Protein AF-F8VZ66-F1 (afdb_monomer_lite)

Foldseek 3Di:
DVVVVVVVVVVVVVVVVVVVVVVVPCVVVVVVVVVVVVVVVVVVVVVVVVVVVVVVVVVVVVVVVVVVVVVVVVVVVVVVVVVVVVVVVVVVVVVVVVVVVVVVVVVVVCVVVVPPQDPVSVVVCVVVVVPDDDDPDDDPPPDDDDDPDD

GO terms:
  GO:0005654 nucleoplasm (C, IDA)

Organism: Homo sapiens (NCBI:txid9606)

Structure (mmCIF, N/CA/C/O backbone):
data_AF-F8VZ66-F1
#
_entry.id   AF-F8VZ66-F1
#
loop_
_atom_site.group_PDB
_atom_site.id
_atom_site.type_symbol
_atom_site.label_atom_id
_atom_site.label_alt_id
_atom_site.label_comp_id
_atom_site.label_asym_id
_atom_site.label_entity_id
_atom_site.label_seq_id
_atom_site.pdbx_PDB_ins_code
_atom_site.Cartn_x
_atom_site.Cartn_y
_atom_site.Cartn_z
_atom_site.occupancy
_atom_site.B_iso_or_equiv
_atom_site.auth_seq_id
_atom_site.auth_comp_id
_atom_site.auth_asym_id
_atom_site.auth_atom_id
_atom_site.pdbx_PDB_model_num
ATOM 1 N N . MET A 1 1 ? -63.250 -15.518 54.809 1.00 62.59 1 MET A N 1
ATOM 2 C CA . MET A 1 1 ? -62.244 -15.060 55.795 1.00 62.59 1 MET A CA 1
ATOM 3 C C . MET A 1 1 ? -60.851 -15.542 55.393 1.00 62.59 1 MET A C 1
ATOM 5 O O . MET A 1 1 ? -59.934 -14.731 55.341 1.00 62.59 1 MET A O 1
ATOM 9 N N . ASP A 1 2 ? -60.713 -16.805 54.982 1.00 69.00 2 ASP A N 1
ATOM 10 C CA . ASP A 1 2 ? -59.431 -17.421 54.595 1.00 69.00 2 ASP A CA 1
ATOM 11 C C . ASP A 1 2 ? -58.699 -16.752 53.425 1.00 69.00 2 ASP A C 1
ATOM 13 O O . ASP A 1 2 ? -57.494 -16.545 53.497 1.00 69.00 2 ASP A O 1
ATOM 17 N N . THR A 1 3 ? -59.402 -16.326 52.372 1.00 75.69 3 THR A N 1
ATOM 18 C CA . THR A 1 3 ? -58.778 -15.656 51.212 1.00 75.69 3 THR A CA 1
ATOM 19 C C . THR A 1 3 ? -58.145 -14.310 51.578 1.00 75.69 3 THR A C 1
ATOM 21 O O . THR A 1 3 ? -57.101 -13.937 51.049 1.00 75.69 3 THR A O 1
ATOM 24 N N . MET A 1 4 ? -58.763 -13.582 52.509 1.00 73.56 4 MET A N 1
ATOM 25 C CA . MET A 1 4 ? -58.272 -12.286 52.979 1.00 73.56 4 MET A CA 1
ATOM 26 C C . MET A 1 4 ? -57.062 -12.468 53.906 1.00 73.56 4 MET A C 1
ATOM 28 O O . MET A 1 4 ? -56.082 -11.740 53.784 1.00 73.56 4 MET A O 1
ATOM 32 N N . MET A 1 5 ? -57.087 -13.504 54.752 1.00 71.56 5 MET A N 1
ATOM 33 C CA . MET A 1 5 ? -55.951 -13.914 55.587 1.00 71.56 5 MET A CA 1
ATOM 34 C C . MET A 1 5 ? -54.752 -14.383 54.747 1.00 71.56 5 MET A C 1
ATOM 36 O O . MET A 1 5 ? -53.619 -14.002 55.039 1.00 71.56 5 MET A O 1
ATOM 40 N N . LEU A 1 6 ? -54.985 -15.134 53.663 1.00 78.94 6 LEU A N 1
ATOM 41 C CA . LEU A 1 6 ? -53.933 -15.529 52.716 1.00 78.94 6 LEU A CA 1
ATOM 42 C C . LEU A 1 6 ? -53.284 -14.314 52.037 1.00 78.94 6 LEU A C 1
ATOM 44 O O . LEU A 1 6 ? -52.070 -14.278 51.847 1.00 78.94 6 LEU A O 1
ATOM 48 N N . ASN A 1 7 ? -54.087 -13.309 51.681 1.00 87.25 7 ASN A N 1
ATOM 49 C CA . ASN A 1 7 ? -53.606 -12.091 51.033 1.00 87.25 7 ASN A CA 1
ATOM 50 C C . ASN A 1 7 ? -52.726 -11.252 51.978 1.00 87.25 7 ASN A C 1
ATOM 52 O O . ASN A 1 7 ? -51.625 -10.846 51.612 1.00 87.25 7 ASN A O 1
ATOM 56 N N . VAL A 1 8 ? -53.157 -11.075 53.231 1.00 90.62 8 VAL A N 1
ATOM 57 C CA . VAL A 1 8 ? -52.369 -10.370 54.257 1.00 90.62 8 VAL A CA 1
ATOM 58 C C . VAL A 1 8 ? -51.061 -11.103 54.559 1.00 90.62 8 VAL A C 1
ATOM 60 O O . VAL A 1 8 ? -50.016 -10.465 54.674 1.00 90.62 8 VAL A O 1
ATOM 63 N N . ARG A 1 9 ? -51.088 -12.440 54.620 1.00 90.88 9 ARG A N 1
ATOM 64 C CA . ARG A 1 9 ? -49.878 -13.250 54.812 1.00 90.88 9 ARG A CA 1
ATOM 65 C C . ARG A 1 9 ? -48.876 -13.067 53.671 1.00 90.88 9 ARG A C 1
ATOM 67 O O . ARG A 1 9 ? -47.707 -12.815 53.936 1.00 90.88 9 ARG A O 1
ATOM 74 N N . ASN A 1 10 ? -49.342 -13.106 52.423 1.00 92.81 10 ASN A N 1
ATOM 75 C CA . ASN A 1 10 ? -48.499 -12.860 51.249 1.00 92.81 10 ASN A CA 1
ATOM 76 C C . ASN A 1 10 ? -47.889 -11.449 51.251 1.00 92.81 10 ASN A C 1
ATOM 78 O O . ASN A 1 10 ? -46.722 -11.279 50.903 1.00 92.81 10 ASN A O 1
ATOM 82 N N . LEU A 1 11 ? -48.661 -10.431 51.640 1.00 94.06 11 LEU A N 1
ATOM 83 C CA . LEU A 1 11 ? -48.171 -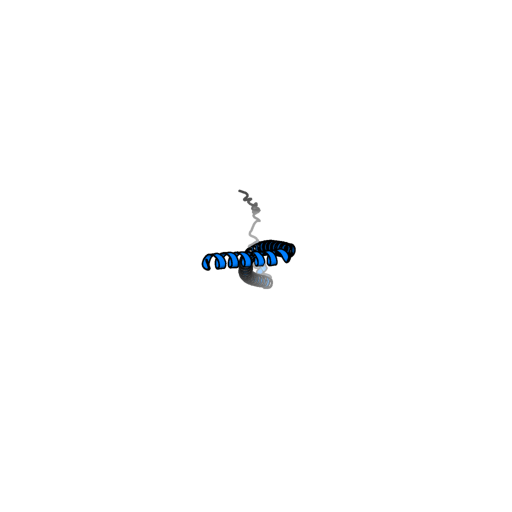9.055 51.771 1.00 94.06 11 LEU A CA 1
ATOM 84 C C . LEU A 1 11 ? -47.106 -8.928 52.864 1.00 94.06 11 LEU A C 1
ATOM 86 O O . LEU A 1 11 ? -46.094 -8.263 52.652 1.00 94.06 11 LEU A O 1
ATOM 90 N N . PHE A 1 12 ? -47.306 -9.589 54.005 1.00 93.69 12 PHE A N 1
ATOM 91 C CA . PHE A 1 12 ? -46.332 -9.612 55.092 1.00 93.69 12 PHE A CA 1
ATOM 92 C C . PHE A 1 12 ? -45.033 -10.315 54.681 1.00 93.69 12 PHE A C 1
ATOM 94 O O . PHE A 1 12 ? -43.956 -9.766 54.888 1.00 93.69 12 PHE A O 1
ATOM 101 N N . GLU A 1 13 ? -45.113 -11.473 54.022 1.00 95.31 13 GLU A N 1
ATOM 102 C CA . GLU A 1 13 ? -43.931 -12.179 53.505 1.00 95.31 13 GLU A CA 1
ATOM 103 C C . GLU A 1 13 ? -43.173 -11.341 52.465 1.00 95.31 13 GLU A C 1
ATOM 105 O O . GLU A 1 13 ? -41.945 -11.267 52.501 1.00 95.31 13 GLU A O 1
ATOM 110 N N . GLN A 1 14 ? -43.885 -10.640 51.576 1.00 94.25 14 GLN A N 1
ATOM 111 C CA . GLN A 1 14 ? -43.259 -9.697 50.646 1.00 94.25 14 GLN A CA 1
ATOM 112 C C . GLN A 1 14 ? -42.589 -8.520 51.362 1.00 94.25 14 GLN A C 1
ATOM 114 O O . GLN A 1 14 ? -41.521 -8.087 50.932 1.00 94.25 14 GLN A O 1
ATOM 119 N N . LEU A 1 15 ? -43.199 -7.993 52.428 1.00 94.69 15 LEU A N 1
ATOM 120 C CA . LEU A 1 15 ? -42.631 -6.904 53.219 1.00 94.69 15 LEU A CA 1
ATOM 121 C C . LEU A 1 15 ? -41.340 -7.351 53.910 1.00 94.69 15 LEU A C 1
ATOM 123 O O . LEU A 1 15 ? -40.324 -6.680 53.763 1.00 94.69 15 LEU A O 1
ATOM 127 N N . VAL A 1 16 ? -41.365 -8.498 54.597 1.00 94.38 16 VAL A N 1
ATOM 128 C CA . VAL A 1 16 ? -40.194 -9.071 55.280 1.00 94.38 16 VAL A CA 1
ATOM 129 C C . VAL A 1 16 ? -39.059 -9.291 54.288 1.00 94.38 16 VAL A C 1
ATOM 131 O O . VAL A 1 16 ? -37.958 -8.798 54.507 1.00 94.38 16 VAL A O 1
ATOM 134 N N . ARG A 1 17 ? -39.349 -9.904 53.135 1.00 91.62 17 ARG A N 1
ATOM 135 C CA . ARG A 1 17 ? -38.346 -10.151 52.092 1.00 91.62 17 ARG A CA 1
ATOM 136 C C . ARG A 1 17 ? -37.720 -8.863 51.553 1.00 91.62 17 ARG A C 1
ATOM 138 O O . ARG A 1 17 ? -36.525 -8.815 51.291 1.00 91.62 17 ARG A O 1
ATOM 145 N N . ARG A 1 18 ? -38.518 -7.807 51.365 1.00 88.88 18 ARG A N 1
ATOM 146 C CA . ARG A 1 18 ? -38.006 -6.497 50.925 1.00 88.88 18 ARG A CA 1
ATOM 147 C C . ARG A 1 18 ? -37.154 -5.833 52.003 1.00 88.88 18 ARG A C 1
ATOM 149 O O . ARG A 1 18 ? -36.143 -5.232 51.664 1.00 88.88 18 ARG A O 1
ATOM 156 N N . VAL A 1 19 ? -37.547 -5.939 53.271 1.00 91.56 19 VAL A N 1
ATOM 157 C CA . VAL A 1 19 ? -36.775 -5.408 54.404 1.00 91.56 19 VAL A CA 1
ATOM 158 C C . VAL A 1 19 ? -35.433 -6.123 54.529 1.00 91.56 19 VAL A C 1
ATOM 160 O O . VAL A 1 19 ? -34.425 -5.445 54.684 1.00 91.56 19 VAL A O 1
ATOM 163 N N . GLU A 1 20 ? -35.404 -7.450 54.392 1.00 89.75 20 GLU A N 1
ATOM 164 C CA . GLU A 1 20 ? -34.164 -8.238 54.397 1.00 89.75 20 GLU A CA 1
ATOM 165 C C . GLU A 1 20 ? -33.195 -7.739 53.321 1.00 89.75 20 GLU A C 1
ATOM 167 O O . GLU A 1 20 ? -32.078 -7.351 53.652 1.00 89.75 20 GLU A O 1
ATOM 172 N N . ILE A 1 21 ? -33.658 -7.616 52.072 1.00 85.12 21 ILE A N 1
ATOM 173 C CA . ILE A 1 21 ? -32.841 -7.119 50.953 1.00 85.12 21 ILE A CA 1
ATOM 174 C C . ILE A 1 21 ? -32.325 -5.699 51.223 1.00 85.12 21 ILE A C 1
ATOM 176 O O . ILE A 1 21 ? -31.148 -5.412 51.029 1.00 85.12 21 ILE A O 1
ATOM 180 N N . LEU A 1 22 ? -33.189 -4.796 51.695 1.00 84.50 22 LEU A N 1
ATOM 181 C CA . LEU A 1 22 ? -32.795 -3.414 51.992 1.00 84.50 22 LEU A CA 1
ATOM 182 C C . LEU A 1 22 ? -31.842 -3.319 53.195 1.00 84.50 22 LEU A C 1
ATOM 184 O O . LEU A 1 22 ? -31.068 -2.368 53.288 1.00 84.50 22 LEU A O 1
ATOM 188 N N . SER A 1 23 ? -31.875 -4.295 54.103 1.00 88.06 23 SER A N 1
ATOM 189 C CA . SER A 1 23 ? -31.001 -4.350 55.278 1.00 88.06 23 SER A CA 1
ATOM 190 C C . SER A 1 23 ? -29.599 -4.896 54.990 1.00 88.06 23 SER A C 1
ATOM 192 O O . SER A 1 23 ? -28.712 -4.730 55.825 1.00 88.06 23 SER A O 1
ATOM 194 N N . GLU A 1 24 ? -29.361 -5.484 53.810 1.00 86.69 24 GLU A N 1
ATOM 195 C CA . GLU A 1 24 ? -28.045 -6.013 53.415 1.00 86.69 24 GLU A CA 1
ATOM 196 C C . GLU A 1 24 ? -26.970 -4.920 53.277 1.00 86.69 24 GLU A C 1
ATOM 198 O O . GLU A 1 24 ? -25.778 -5.214 53.362 1.00 86.69 24 GLU A O 1
ATOM 203 N N . GLY A 1 25 ? -27.364 -3.657 53.058 1.00 84.50 25 GLY A N 1
ATOM 204 C CA . GLY A 1 25 ? -26.436 -2.519 53.008 1.00 84.50 25 GLY A CA 1
ATOM 205 C C . GLY A 1 25 ? -25.439 -2.551 51.837 1.00 84.50 25 GLY A C 1
ATOM 206 O O . GLY A 1 25 ? -24.427 -1.852 51.861 1.00 84.50 25 GLY A O 1
ATOM 207 N N . ASN A 1 26 ? -25.708 -3.348 50.801 1.00 87.94 26 ASN A N 1
ATOM 208 C CA . ASN A 1 26 ? -24.842 -3.548 49.631 1.00 87.94 26 ASN A CA 1
ATOM 209 C C . ASN A 1 26 ? -25.039 -2.504 48.513 1.00 87.94 26 ASN A C 1
ATOM 211 O O . ASN A 1 26 ? -24.360 -2.552 47.487 1.00 87.94 26 ASN A O 1
ATOM 215 N N . GLU A 1 27 ? -25.915 -1.518 48.708 1.00 88.31 27 GLU A N 1
ATOM 216 C CA . GLU A 1 27 ? -26.263 -0.492 47.715 1.00 88.31 27 GLU A CA 1
ATOM 217 C C . GLU A 1 27 ? -25.033 0.264 47.179 1.00 88.31 27 GLU A C 1
ATOM 219 O O . GLU A 1 27 ? -24.895 0.485 45.976 1.00 88.31 27 GLU A O 1
ATOM 224 N N . VAL A 1 28 ? -24.064 0.565 48.052 1.00 91.31 28 VAL A N 1
ATOM 225 C CA . VAL A 1 28 ? -22.800 1.220 47.671 1.00 91.31 28 VAL A CA 1
ATOM 226 C C . VAL A 1 28 ? -21.992 0.368 46.685 1.00 91.31 28 VAL A C 1
ATOM 228 O O . VAL A 1 28 ? -21.397 0.905 45.751 1.00 91.31 28 VAL A O 1
ATOM 231 N N . GLN A 1 29 ? -21.992 -0.955 46.857 1.00 93.56 29 GLN A N 1
ATOM 232 C CA . GLN A 1 29 ? -21.260 -1.887 45.995 1.00 93.56 29 GLN A CA 1
ATOM 233 C C . GLN A 1 29 ? -21.924 -1.979 44.619 1.00 93.56 29 GLN A C 1
ATOM 235 O O . GLN A 1 29 ? -21.230 -1.949 43.606 1.00 93.56 29 GLN A O 1
ATOM 240 N N . PHE A 1 30 ? -23.260 -1.999 44.565 1.00 92.75 30 PHE A N 1
ATOM 241 C CA . PHE A 1 30 ? -24.006 -1.945 43.304 1.00 92.75 30 PHE A CA 1
ATOM 242 C C . PHE A 1 30 ? -23.805 -0.622 42.561 1.00 92.75 30 PHE A C 1
ATOM 244 O O . PHE A 1 30 ? -23.621 -0.624 41.343 1.00 92.75 30 PHE A O 1
ATOM 251 N N . ILE A 1 31 ? -23.781 0.505 43.277 1.00 94.62 31 ILE A N 1
ATOM 252 C CA . ILE A 1 31 ? -23.476 1.813 42.684 1.00 94.62 31 ILE A CA 1
ATOM 253 C C . ILE A 1 31 ? -22.053 1.828 42.122 1.00 94.62 31 ILE A C 1
ATOM 255 O O . ILE A 1 31 ? -21.842 2.326 41.015 1.00 94.62 31 ILE A O 1
ATOM 259 N N . GLN A 1 32 ? -21.076 1.290 42.858 1.00 97.25 32 GLN A N 1
ATOM 260 C CA . GLN A 1 32 ? -19.699 1.209 42.376 1.00 97.25 32 GLN A CA 1
ATOM 261 C C . GLN A 1 32 ? -19.600 0.322 41.133 1.00 97.25 32 GLN A C 1
ATOM 263 O O . GLN A 1 32 ? -19.039 0.746 40.128 1.00 97.25 32 GLN A O 1
ATOM 268 N N . LEU A 1 33 ? -20.238 -0.847 41.156 1.00 96.88 33 LEU A N 1
ATOM 269 C CA . LEU A 1 33 ? -20.293 -1.759 40.019 1.00 96.88 33 LEU A CA 1
ATOM 270 C C . LEU A 1 33 ? -20.893 -1.084 38.774 1.00 96.88 33 LEU A C 1
ATOM 272 O O . LEU A 1 33 ? -20.342 -1.194 37.680 1.00 96.88 33 LEU A O 1
ATOM 276 N N . ALA A 1 34 ? -21.998 -0.349 38.931 1.00 98.00 34 ALA A N 1
ATOM 277 C CA . ALA A 1 34 ? -22.624 0.386 37.832 1.00 98.00 34 ALA A CA 1
ATOM 278 C C . ALA A 1 34 ? -21.699 1.471 37.252 1.00 98.00 34 ALA A C 1
ATOM 280 O O . ALA A 1 34 ? -21.637 1.639 36.032 1.00 98.00 34 ALA A O 1
ATOM 281 N N . LYS A 1 35 ? -20.950 2.181 38.107 1.00 98.25 35 LYS A N 1
ATOM 282 C CA . LYS A 1 35 ? -19.945 3.165 37.671 1.00 98.25 35 LYS A CA 1
ATOM 283 C C . LYS A 1 35 ? -18.806 2.502 36.904 1.00 98.25 35 LYS A C 1
ATOM 285 O O . LYS A 1 35 ? -18.456 2.981 35.827 1.00 98.25 35 LYS A O 1
ATOM 290 N N . ASP A 1 36 ? -18.285 1.388 37.411 1.00 98.12 36 ASP A N 1
ATOM 291 C CA . ASP A 1 36 ? -17.201 0.650 36.766 1.00 98.12 36 ASP A CA 1
ATOM 292 C C . ASP A 1 36 ? -17.628 0.166 35.372 1.00 98.12 36 ASP A C 1
ATOM 294 O O . ASP A 1 36 ? -16.896 0.357 34.397 1.00 98.12 36 ASP A O 1
ATOM 298 N N . PHE A 1 37 ? -18.842 -0.382 35.237 1.00 98.31 37 PHE A N 1
ATOM 299 C CA . PHE A 1 37 ? -19.391 -0.786 33.938 1.00 98.31 37 PHE A CA 1
ATOM 300 C C . PHE A 1 37 ? -19.522 0.379 32.958 1.00 98.31 37 PHE A C 1
ATOM 302 O O . PHE A 1 37 ? -19.174 0.229 31.784 1.00 98.31 37 PHE A O 1
ATOM 309 N N . GLU A 1 38 ? -19.992 1.540 33.412 1.00 98.38 38 GLU A N 1
ATOM 310 C CA . GLU A 1 38 ? -20.103 2.719 32.553 1.00 98.38 38 GLU A CA 1
ATOM 311 C C . GLU A 1 38 ? -18.719 3.228 32.114 1.00 98.38 38 GLU A C 1
ATOM 313 O O . GLU A 1 38 ? -18.524 3.603 30.953 1.00 98.38 38 GLU A O 1
ATOM 318 N N . ASP A 1 39 ? -17.716 3.170 32.990 1.00 98.50 39 ASP A N 1
ATOM 319 C CA . ASP A 1 39 ? -16.339 3.523 32.644 1.00 98.50 39 ASP A CA 1
ATOM 320 C C . ASP A 1 39 ? -15.720 2.539 31.646 1.00 98.50 39 ASP A C 1
ATOM 322 O O . ASP A 1 39 ? -15.061 2.965 30.686 1.00 98.50 39 ASP A O 1
ATOM 326 N N . PHE A 1 40 ? -15.963 1.235 31.808 1.00 98.38 40 PHE A N 1
ATOM 327 C CA . PHE A 1 40 ? -15.563 0.223 30.829 1.00 98.38 40 PHE A CA 1
ATOM 328 C C . PHE A 1 40 ? -16.254 0.437 29.486 1.00 98.38 40 PHE A C 1
ATOM 330 O O . PHE A 1 40 ? -15.577 0.438 28.457 1.00 98.38 40 PHE A O 1
ATOM 337 N N . ARG A 1 41 ? -17.563 0.704 29.480 1.00 98.50 41 ARG A N 1
ATOM 338 C CA . ARG A 1 41 ? -18.323 1.006 28.262 1.00 98.50 41 ARG A CA 1
ATOM 339 C C . ARG A 1 41 ? -17.738 2.212 27.526 1.00 98.50 41 ARG A C 1
ATOM 341 O O . ARG A 1 41 ? -17.517 2.143 26.319 1.00 98.50 41 ARG A O 1
ATOM 348 N N . LYS A 1 42 ? -17.425 3.299 28.239 1.00 98.69 42 LYS A N 1
ATOM 349 C CA . LYS A 1 42 ? -16.802 4.502 27.654 1.00 98.69 42 LYS A CA 1
ATOM 350 C C . LYS A 1 42 ? -15.402 4.240 27.111 1.00 98.69 42 LYS A C 1
ATOM 352 O O . LYS A 1 42 ? -15.012 4.856 26.119 1.00 98.69 42 LYS A O 1
ATOM 357 N N . LYS A 1 43 ? -14.600 3.408 27.782 1.00 98.56 43 LYS A N 1
ATOM 358 C CA . LYS A 1 43 ? -13.272 3.009 27.286 1.00 98.56 43 LYS A CA 1
ATOM 359 C C . LYS A 1 43 ? -13.411 2.167 26.021 1.00 98.56 43 LYS A C 1
ATOM 361 O O . LYS A 1 43 ? -12.799 2.507 25.017 1.00 98.56 43 LYS A O 1
ATOM 366 N N . TRP A 1 44 ? -14.279 1.159 26.052 1.00 98.50 44 TRP A N 1
ATOM 367 C CA . TRP A 1 44 ? -14.573 0.298 24.910 1.00 98.50 44 TRP A CA 1
ATOM 368 C C . TRP A 1 44 ? -15.029 1.103 23.692 1.00 98.50 44 TRP A C 1
ATOM 370 O O . TRP A 1 44 ? -14.450 0.968 22.622 1.00 98.50 44 TRP A O 1
ATOM 380 N N . GLN A 1 45 ? -15.992 2.010 23.869 1.00 98.56 45 GLN A N 1
ATOM 381 C CA . GLN A 1 45 ? -16.496 2.854 22.785 1.00 98.56 45 GLN A CA 1
ATOM 382 C C . GLN A 1 45 ? -15.397 3.731 22.164 1.00 98.56 45 GLN A C 1
ATOM 384 O O . GLN A 1 45 ? -15.358 3.907 20.948 1.00 98.56 45 GLN A O 1
ATOM 389 N N . ARG A 1 46 ? -14.481 4.270 22.981 1.00 98.62 46 ARG A N 1
ATOM 390 C CA . ARG A 1 46 ? -13.324 5.028 22.482 1.00 98.62 46 ARG A CA 1
ATOM 391 C C . ARG A 1 46 ? -12.376 4.139 21.683 1.00 98.62 46 ARG A C 1
ATOM 393 O O . ARG A 1 46 ? -11.979 4.520 20.589 1.00 98.62 46 ARG A O 1
ATOM 400 N N . THR A 1 47 ? -12.037 2.963 22.205 1.00 98.50 47 THR A N 1
ATOM 401 C CA . THR A 1 47 ? -11.163 2.009 21.513 1.00 98.50 47 THR A CA 1
ATOM 402 C C . THR A 1 47 ? -11.766 1.537 20.193 1.00 98.50 47 THR A C 1
ATOM 404 O O . THR A 1 47 ? -11.052 1.485 19.197 1.00 98.50 47 THR A O 1
ATOM 407 N N . ASP A 1 48 ? -13.065 1.244 20.159 1.00 98.62 48 ASP A N 1
ATOM 408 C CA . ASP A 1 48 ? -13.774 0.836 18.943 1.00 98.62 48 ASP A CA 1
ATOM 409 C C . ASP A 1 48 ? -13.758 1.945 17.878 1.00 98.62 48 ASP A C 1
ATOM 411 O O . ASP A 1 48 ? -13.454 1.701 16.710 1.00 98.62 48 ASP A O 1
ATOM 415 N N . HIS A 1 49 ? -13.965 3.197 18.297 1.00 98.62 49 HIS A N 1
ATOM 416 C CA . HIS A 1 49 ? -13.874 4.349 17.404 1.00 98.62 49 HIS A CA 1
ATOM 417 C C . HIS A 1 49 ? -12.463 4.548 16.826 1.00 98.62 49 HIS A C 1
ATOM 419 O O . HIS A 1 49 ? -12.315 4.755 15.620 1.00 98.62 49 HIS A O 1
ATOM 425 N N . GLU A 1 50 ? -11.420 4.459 17.656 1.00 98.62 50 GLU A N 1
ATOM 426 C CA . GLU A 1 50 ? -10.031 4.550 17.188 1.00 98.62 50 GLU A CA 1
ATOM 427 C C . GLU A 1 50 ? -9.663 3.379 16.268 1.00 98.62 50 GLU A C 1
ATOM 429 O O . GLU A 1 50 ? -9.024 3.579 15.236 1.00 98.62 50 GLU A O 1
ATOM 434 N N . LEU A 1 51 ? -10.128 2.164 16.573 1.00 98.75 51 LEU A N 1
ATOM 435 C CA . LEU A 1 51 ? -9.951 1.006 15.699 1.00 98.75 51 LEU A CA 1
ATOM 436 C C . LEU A 1 51 ? -10.583 1.244 14.321 1.00 98.75 51 LEU A C 1
ATOM 438 O O . LEU A 1 51 ? -9.966 0.912 13.308 1.00 98.75 51 LEU A O 1
ATOM 442 N N . GLY A 1 52 ? -11.779 1.837 14.275 1.00 98.69 52 GLY A N 1
ATOM 443 C CA . GLY A 1 52 ? -12.424 2.255 13.029 1.00 98.69 52 GLY A CA 1
ATOM 444 C C . GLY A 1 52 ? -11.547 3.213 12.221 1.00 98.69 52 GLY A C 1
ATOM 445 O O . GLY A 1 52 ? -11.242 2.936 11.062 1.00 98.69 52 GLY A O 1
ATOM 446 N N . LYS A 1 53 ? -11.035 4.277 12.856 1.00 98.75 53 LYS A N 1
ATOM 447 C CA . LYS A 1 53 ? -10.124 5.235 12.201 1.00 98.75 53 LYS A CA 1
ATOM 448 C C . LYS A 1 53 ? -8.877 4.564 11.633 1.00 98.75 53 LYS A C 1
ATOM 450 O O . LYS A 1 53 ? -8.484 4.858 10.506 1.00 98.75 53 LYS A O 1
ATOM 455 N N . TYR A 1 54 ? -8.243 3.674 12.397 1.00 98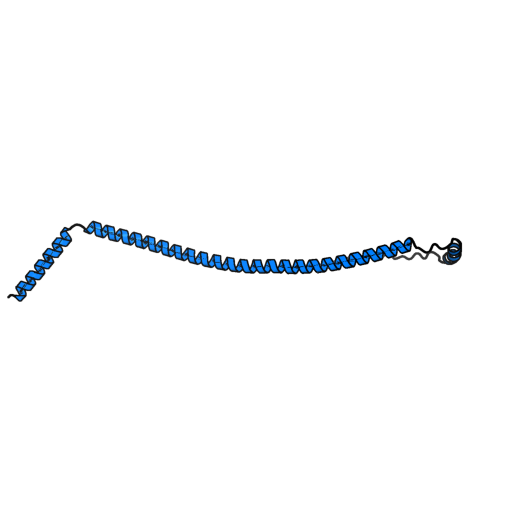.69 54 TYR A N 1
ATOM 456 C CA . TYR A 1 54 ? -7.034 2.991 11.939 1.00 98.69 54 TYR A CA 1
ATOM 457 C C . TYR A 1 54 ? -7.310 2.012 10.798 1.00 98.69 54 TYR A C 1
ATOM 459 O O . TYR A 1 54 ? -6.481 1.907 9.897 1.00 98.69 54 TYR A O 1
ATOM 467 N N . LYS A 1 55 ? -8.470 1.345 10.781 1.00 98.75 55 LYS A N 1
ATOM 468 C CA . LYS A 1 55 ? -8.892 0.516 9.641 1.00 98.75 55 LYS A CA 1
ATOM 469 C C . LYS A 1 55 ? -9.073 1.349 8.372 1.00 98.75 55 LYS A C 1
ATOM 471 O O . LYS A 1 55 ? -8.591 0.942 7.318 1.00 98.75 55 LYS A O 1
ATOM 476 N N . ASP A 1 56 ? -9.688 2.524 8.476 1.00 98.69 56 ASP A N 1
ATOM 477 C CA . ASP A 1 56 ? -9.869 3.422 7.330 1.00 98.69 56 ASP A CA 1
ATOM 478 C C . ASP A 1 56 ? -8.530 3.955 6.802 1.00 98.69 56 ASP A C 1
ATOM 480 O O . ASP A 1 56 ? -8.304 4.007 5.592 1.00 98.69 56 ASP A O 1
ATOM 484 N N . LEU A 1 57 ? -7.618 4.337 7.703 1.00 98.75 57 LEU A N 1
ATOM 485 C CA . LEU A 1 57 ? -6.266 4.765 7.334 1.00 98.75 57 LEU A CA 1
ATOM 486 C C . LEU A 1 57 ? -5.470 3.631 6.684 1.00 98.75 57 LEU A C 1
ATOM 488 O O . LEU A 1 57 ? -4.793 3.867 5.684 1.00 98.75 57 LEU A O 1
ATOM 492 N N . LEU A 1 58 ? -5.578 2.411 7.215 1.00 98.81 58 LEU A N 1
ATOM 493 C CA . LEU A 1 58 ? -4.933 1.233 6.645 1.00 98.81 58 LEU A CA 1
ATOM 494 C C . LEU A 1 58 ? -5.445 0.963 5.228 1.00 98.81 58 LEU A C 1
ATOM 496 O O . LEU A 1 58 ? -4.637 0.825 4.315 1.00 98.81 58 LEU A O 1
ATOM 500 N N . MET A 1 59 ? -6.764 0.979 5.025 1.00 98.75 59 MET A N 1
ATOM 501 C CA . MET A 1 59 ? -7.360 0.782 3.703 1.00 98.75 59 MET A CA 1
ATOM 502 C C . MET A 1 59 ? -6.857 1.831 2.702 1.00 98.75 59 MET A C 1
ATOM 504 O O . MET A 1 59 ? -6.456 1.482 1.593 1.00 98.75 59 MET A O 1
ATOM 508 N N . LYS A 1 60 ? -6.809 3.112 3.094 1.00 98.81 60 LYS A N 1
ATOM 509 C CA . LYS A 1 60 ? -6.260 4.181 2.241 1.00 98.81 60 LYS A CA 1
ATOM 510 C C . LYS A 1 60 ? -4.798 3.916 1.880 1.00 98.81 60 LYS A C 1
ATOM 512 O O . LYS A 1 60 ? -4.462 3.904 0.697 1.00 98.81 60 LYS A O 1
ATOM 517 N N . ALA A 1 61 ? -3.958 3.617 2.868 1.00 98.75 61 ALA A N 1
ATOM 518 C CA . ALA A 1 61 ? -2.544 3.328 2.645 1.00 98.75 61 ALA A CA 1
ATOM 519 C C . ALA A 1 61 ? -2.329 2.111 1.726 1.00 98.75 61 ALA A C 1
ATOM 521 O O . ALA A 1 61 ? -1.465 2.138 0.849 1.00 98.75 61 ALA A O 1
ATOM 522 N N . GLU A 1 62 ? -3.132 1.056 1.873 1.00 98.81 62 GLU A N 1
ATOM 523 C CA . GLU A 1 62 ? -3.073 -0.122 1.005 1.00 98.81 62 GLU A CA 1
ATOM 524 C C . GLU A 1 62 ? -3.460 0.211 -0.440 1.00 98.81 62 GLU A C 1
ATOM 526 O O . GLU A 1 62 ? -2.767 -0.215 -1.367 1.00 98.81 62 GLU A O 1
ATOM 531 N N . THR A 1 63 ? -4.504 1.022 -0.645 1.00 98.69 63 THR A N 1
ATOM 532 C CA . THR A 1 63 ? -4.906 1.460 -1.993 1.00 98.69 63 THR A CA 1
ATOM 533 C C . THR A 1 63 ? -3.843 2.330 -2.665 1.00 98.69 63 THR A C 1
ATOM 535 O O . THR A 1 63 ? -3.530 2.124 -3.841 1.00 98.69 63 THR A O 1
ATOM 538 N N . GLU A 1 64 ? -3.229 3.254 -1.923 1.00 98.75 64 GLU A N 1
ATOM 539 C CA . GLU A 1 64 ? -2.137 4.094 -2.421 1.00 98.75 64 GLU A CA 1
ATOM 540 C C . GLU A 1 64 ? -0.906 3.256 -2.771 1.00 98.75 64 GLU A C 1
ATOM 542 O O . GLU A 1 64 ? -0.322 3.435 -3.844 1.00 98.75 64 GLU A O 1
ATOM 547 N N . ARG A 1 65 ? -0.550 2.285 -1.919 1.00 98.75 65 ARG A N 1
ATOM 548 C CA . ARG A 1 65 ? 0.540 1.341 -2.189 1.00 98.75 65 ARG A CA 1
ATOM 549 C C . ARG A 1 65 ? 0.299 0.580 -3.491 1.00 98.75 65 ARG A C 1
ATOM 551 O O . ARG A 1 65 ? 1.177 0.562 -4.348 1.00 98.75 65 ARG A O 1
ATOM 558 N N . SER A 1 66 ? -0.893 0.013 -3.681 1.00 98.81 66 SER A N 1
ATOM 559 C CA . SER A 1 66 ? -1.232 -0.702 -4.917 1.00 98.81 66 SER A CA 1
ATOM 560 C C . SER A 1 66 ? -1.146 0.194 -6.156 1.00 98.81 66 SER A C 1
ATOM 562 O O . SER A 1 66 ? -0.666 -0.246 -7.202 1.00 98.81 66 SER A O 1
ATOM 564 N N . ALA A 1 67 ? -1.551 1.463 -6.056 1.00 98.75 67 ALA A N 1
ATOM 565 C CA . ALA A 1 67 ? -1.403 2.417 -7.153 1.00 98.75 67 ALA A CA 1
ATOM 566 C C . ALA A 1 67 ? 0.076 2.721 -7.466 1.00 98.75 67 ALA A C 1
ATOM 568 O O . ALA A 1 67 ? 0.457 2.822 -8.637 1.00 98.75 67 ALA A O 1
ATOM 569 N N . LEU A 1 68 ? 0.920 2.848 -6.439 1.00 98.81 68 LEU A N 1
ATOM 570 C CA . LEU A 1 68 ? 2.361 3.053 -6.601 1.00 98.81 68 LEU A CA 1
ATOM 571 C C . LEU A 1 68 ? 3.055 1.834 -7.216 1.00 98.81 68 LEU A C 1
ATOM 573 O O . LEU A 1 68 ? 3.896 2.015 -8.094 1.00 98.81 68 LEU A O 1
ATOM 577 N N . ASP A 1 69 ? 2.664 0.613 -6.850 1.00 98.81 69 ASP A N 1
ATOM 578 C CA . ASP A 1 69 ? 3.209 -0.616 -7.443 1.00 98.81 69 ASP A CA 1
ATOM 579 C C . ASP A 1 69 ? 2.950 -0.682 -8.956 1.00 98.81 69 ASP A C 1
ATOM 581 O O . ASP A 1 69 ? 3.836 -1.040 -9.741 1.00 98.81 69 ASP A O 1
ATOM 585 N N . VAL A 1 70 ? 1.758 -0.264 -9.395 1.00 98.88 70 VAL A N 1
ATOM 586 C CA . VAL A 1 70 ? 1.422 -0.167 -10.824 1.00 98.88 70 VAL A CA 1
ATOM 587 C C . VAL A 1 70 ? 2.283 0.888 -11.520 1.00 98.88 70 VAL A C 1
ATOM 589 O O . VAL A 1 70 ? 2.849 0.612 -12.582 1.00 98.88 70 VAL A O 1
ATOM 592 N N . LYS A 1 71 ? 2.432 2.078 -10.922 1.00 98.88 71 LYS A N 1
ATOM 593 C CA . LYS A 1 71 ? 3.289 3.145 -11.470 1.00 98.88 71 LYS A CA 1
ATOM 594 C C . LYS A 1 71 ? 4.745 2.697 -11.579 1.00 98.88 71 LYS A C 1
ATOM 596 O O . LYS A 1 71 ? 5.375 2.924 -12.609 1.00 98.88 71 LYS A O 1
ATOM 601 N N . LEU A 1 72 ? 5.260 2.008 -10.562 1.00 98.88 72 LEU A N 1
ATOM 602 C CA . LEU A 1 72 ? 6.620 1.477 -10.542 1.00 98.88 72 LEU A CA 1
ATOM 603 C C . LEU A 1 72 ? 6.829 0.424 -11.634 1.00 98.88 72 LEU A C 1
ATOM 605 O O . LEU A 1 72 ? 7.843 0.453 -12.333 1.00 98.88 72 LEU A O 1
ATOM 609 N N . LYS A 1 73 ? 5.861 -0.480 -11.825 1.00 98.81 73 LYS A N 1
ATOM 610 C CA . LYS A 1 73 ? 5.884 -1.452 -12.926 1.00 98.81 73 LYS A CA 1
ATOM 611 C C . LYS A 1 73 ? 5.925 -0.751 -14.285 1.00 98.81 73 LYS A C 1
ATOM 613 O O . LYS A 1 73 ? 6.719 -1.137 -15.139 1.00 98.81 73 LYS A O 1
ATOM 61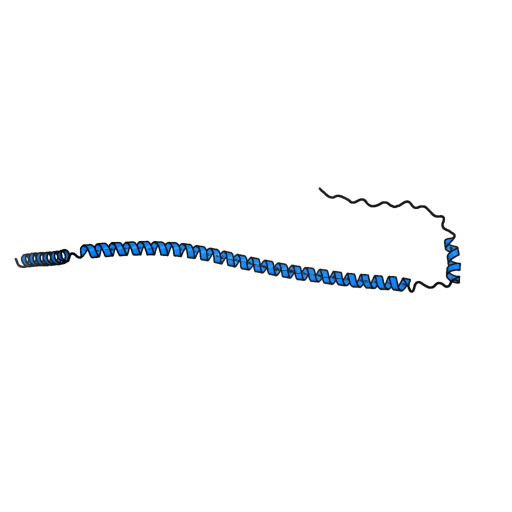8 N N . HIS A 1 74 ? 5.102 0.277 -14.485 1.00 98.88 74 HIS A N 1
ATOM 619 C CA . HIS A 1 74 ? 5.088 1.021 -15.742 1.00 98.88 74 HIS A CA 1
ATOM 620 C C . HIS A 1 74 ? 6.412 1.757 -15.991 1.00 98.88 74 HIS A C 1
ATOM 622 O O . HIS A 1 74 ? 6.963 1.650 -17.082 1.00 98.88 74 HIS A O 1
ATOM 628 N N . ALA A 1 75 ? 6.968 2.415 -14.970 1.00 98.75 75 ALA A N 1
ATOM 629 C CA . ALA A 1 75 ? 8.260 3.090 -15.064 1.00 98.75 75 ALA A CA 1
ATOM 630 C C . ALA A 1 75 ? 9.397 2.120 -15.428 1.00 98.75 75 ALA A C 1
ATOM 632 O O . ALA A 1 75 ? 10.196 2.414 -16.312 1.00 98.75 75 ALA A O 1
ATOM 633 N N . ARG A 1 76 ? 9.435 0.933 -14.807 1.00 98.81 76 ARG A N 1
ATOM 634 C CA . ARG A 1 76 ? 10.408 -0.122 -15.146 1.00 98.81 76 ARG A CA 1
ATOM 635 C C . ARG A 1 76 ? 10.267 -0.581 -16.597 1.00 98.81 76 ARG A C 1
ATOM 637 O O . ARG A 1 76 ? 11.250 -0.588 -17.327 1.00 98.81 76 ARG A O 1
ATOM 644 N N . ASN A 1 77 ? 9.042 -0.871 -17.035 1.00 98.81 77 ASN A N 1
ATOM 645 C CA . ASN A 1 77 ? 8.785 -1.264 -18.421 1.00 98.81 77 ASN A CA 1
ATOM 646 C C . ASN A 1 77 ? 9.195 -0.167 -19.415 1.00 98.81 77 ASN A C 1
ATOM 648 O O . ASN A 1 77 ? 9.723 -0.475 -20.481 1.00 98.81 77 ASN A O 1
ATOM 652 N N . GLN A 1 78 ? 8.966 1.105 -19.076 1.00 98.75 78 GLN A N 1
ATOM 653 C CA . GLN A 1 78 ? 9.369 2.233 -19.911 1.00 98.75 78 GLN A CA 1
ATOM 654 C C . GLN A 1 78 ? 10.894 2.304 -20.054 1.00 98.75 78 GLN A C 1
ATOM 656 O O . GLN A 1 78 ? 11.396 2.483 -21.162 1.00 98.75 78 GLN A O 1
ATOM 661 N N . VAL A 1 79 ? 11.630 2.109 -18.956 1.00 98.75 79 VAL A N 1
ATOM 662 C CA . VAL A 1 79 ? 13.098 2.046 -18.978 1.00 98.75 79 VAL A CA 1
ATOM 663 C C . VAL A 1 79 ? 13.578 0.897 -19.865 1.00 98.75 79 VAL A C 1
ATOM 665 O O . VAL A 1 79 ? 14.443 1.113 -20.709 1.00 98.75 79 VAL A O 1
ATOM 668 N N . ASP A 1 80 ? 12.983 -0.292 -19.756 1.00 98.75 80 ASP A N 1
ATOM 669 C CA . ASP A 1 80 ? 13.353 -1.438 -20.596 1.00 98.75 80 ASP A CA 1
ATOM 670 C C . ASP A 1 80 ? 13.128 -1.170 -22.092 1.00 98.75 80 ASP A C 1
ATOM 672 O O . ASP A 1 80 ? 13.942 -1.563 -22.936 1.00 98.75 80 ASP A O 1
ATOM 676 N N . VAL A 1 81 ? 12.022 -0.504 -22.440 1.00 98.81 81 VAL A N 1
ATOM 677 C CA . VAL A 1 81 ? 11.718 -0.109 -23.823 1.00 98.81 81 VAL A CA 1
ATOM 678 C C . VAL A 1 81 ? 12.766 0.871 -24.348 1.00 98.81 81 VAL A C 1
ATOM 680 O O . VAL A 1 81 ? 13.289 0.663 -25.448 1.00 98.81 81 VAL A O 1
ATOM 683 N N . GLU A 1 82 ? 13.115 1.891 -23.564 1.00 98.69 82 GLU A N 1
ATOM 684 C CA . GLU A 1 82 ? 14.109 2.893 -23.958 1.00 98.69 82 GLU A CA 1
ATOM 685 C C . GLU A 1 82 ? 15.523 2.314 -24.040 1.00 98.69 82 GLU A C 1
ATOM 687 O O . GLU A 1 82 ? 16.232 2.587 -25.007 1.00 98.69 82 GLU A O 1
ATOM 692 N N . ILE A 1 83 ? 15.920 1.428 -23.120 1.00 98.75 83 ILE A N 1
ATOM 693 C CA . ILE A 1 83 ? 17.208 0.719 -23.200 1.00 98.75 83 ILE A CA 1
ATOM 694 C C . ILE A 1 83 ? 17.292 -0.079 -24.502 1.00 98.75 83 ILE A C 1
ATOM 696 O O . ILE A 1 83 ? 18.276 0.041 -25.231 1.00 98.75 83 ILE A O 1
ATOM 700 N N . LYS A 1 84 ? 16.251 -0.849 -24.844 1.00 98.75 84 LYS A N 1
ATOM 701 C CA . LYS A 1 84 ? 16.221 -1.622 -26.098 1.00 98.75 84 LYS A CA 1
ATOM 702 C C . LYS A 1 84 ? 16.256 -0.722 -27.329 1.00 98.75 84 LYS A C 1
ATOM 704 O O . LYS A 1 84 ? 16.862 -1.082 -28.337 1.00 98.75 84 LYS A O 1
ATOM 709 N N . ARG A 1 85 ? 15.589 0.434 -27.282 1.00 98.75 85 ARG A N 1
ATOM 710 C CA . ARG A 1 85 ? 15.615 1.419 -28.370 1.00 98.75 85 ARG A CA 1
ATOM 711 C C . ARG A 1 85 ? 17.011 2.013 -28.541 1.00 98.75 85 ARG A C 1
ATOM 713 O O . ARG A 1 85 ? 17.497 2.058 -29.669 1.00 98.75 85 ARG A O 1
ATOM 720 N N . ARG A 1 86 ? 17.655 2.392 -27.436 1.00 98.69 86 ARG A N 1
ATOM 721 C CA . ARG A 1 86 ? 19.022 2.916 -27.400 1.00 98.69 86 ARG A CA 1
ATOM 722 C C . ARG A 1 86 ? 20.020 1.903 -27.949 1.00 98.69 86 ARG A C 1
ATOM 724 O O . ARG A 1 86 ? 20.758 2.242 -28.858 1.00 98.69 86 ARG A O 1
ATOM 731 N N . GLN A 1 87 ? 19.969 0.655 -27.484 1.00 98.69 87 GLN A N 1
ATOM 732 C CA . GLN A 1 87 ? 20.862 -0.415 -27.943 1.00 98.69 87 GLN A CA 1
ATOM 733 C C . GLN A 1 87 ? 20.770 -0.657 -29.454 1.00 98.69 87 GLN A C 1
ATOM 735 O O . GLN A 1 87 ? 21.790 -0.877 -30.100 1.00 98.69 87 GLN A O 1
ATOM 740 N N . ARG A 1 88 ? 19.564 -0.594 -30.038 1.00 98.56 88 ARG A N 1
ATOM 741 C CA . ARG A 1 88 ? 19.400 -0.692 -31.498 1.00 98.56 88 ARG A CA 1
ATOM 742 C C . ARG A 1 88 ? 20.074 0.471 -32.224 1.00 98.56 88 ARG A C 1
ATOM 744 O O . ARG A 1 88 ? 20.828 0.234 -33.158 1.00 98.56 88 ARG A O 1
ATOM 751 N N . ALA A 1 89 ? 19.840 1.700 -31.765 1.00 98.50 89 ALA A N 1
ATOM 752 C CA . ALA A 1 89 ? 20.469 2.881 -32.351 1.00 98.50 89 ALA A CA 1
ATOM 753 C C . ALA A 1 89 ? 22.002 2.845 -32.215 1.00 98.50 89 ALA A C 1
ATOM 755 O O . ALA A 1 89 ? 22.708 3.171 -33.162 1.00 98.50 89 ALA A O 1
ATOM 756 N N . GLU A 1 90 ? 22.520 2.403 -31.067 1.00 98.44 90 GLU A N 1
ATOM 757 C CA . GLU A 1 90 ? 23.958 2.227 -30.837 1.00 98.44 90 GLU A CA 1
ATOM 758 C C . GLU A 1 90 ? 24.559 1.186 -31.788 1.00 98.44 90 GLU A C 1
ATOM 760 O O . GLU A 1 90 ? 25.575 1.462 -32.418 1.00 98.44 90 GLU A O 1
ATOM 765 N N . ALA A 1 91 ? 23.902 0.038 -31.975 1.00 98.56 91 ALA A N 1
ATOM 766 C CA . ALA A 1 91 ? 24.359 -0.990 -32.909 1.00 98.56 91 ALA A CA 1
ATOM 767 C C . ALA A 1 91 ? 24.389 -0.496 -34.370 1.00 98.56 91 ALA A C 1
ATOM 769 O O . ALA A 1 91 ? 25.337 -0.791 -35.104 1.00 98.56 91 ALA A O 1
ATOM 770 N N . ASP A 1 92 ? 23.381 0.275 -34.789 1.00 98.44 92 ASP A N 1
ATOM 771 C CA . ASP A 1 92 ? 23.340 0.885 -36.122 1.00 98.44 92 ASP A CA 1
ATOM 772 C C . ASP A 1 92 ? 24.460 1.924 -36.300 1.00 98.44 92 ASP A C 1
ATOM 774 O O . ASP A 1 92 ? 25.151 1.918 -37.323 1.00 98.44 92 ASP A O 1
ATOM 778 N N . CYS A 1 93 ? 24.702 2.766 -35.288 1.00 98.31 93 CYS A N 1
ATOM 779 C CA . CYS A 1 93 ? 25.815 3.718 -35.277 1.00 98.31 93 CYS A CA 1
ATOM 780 C C . CYS A 1 93 ? 27.170 3.012 -35.383 1.00 98.31 93 CYS A C 1
ATOM 782 O O . CYS A 1 93 ? 27.965 3.361 -36.253 1.00 98.31 93 CYS A O 1
ATOM 784 N N . GLU A 1 94 ? 27.420 1.981 -34.572 1.00 98.50 94 GLU A N 1
ATOM 785 C CA . GLU A 1 94 ? 28.671 1.217 -34.638 1.00 98.50 94 GLU A CA 1
ATOM 786 C C . GLU A 1 94 ? 28.868 0.549 -36.006 1.00 98.50 94 GLU A C 1
ATOM 788 O O . GLU A 1 94 ? 29.991 0.408 -36.494 1.00 98.50 94 GLU A O 1
ATOM 793 N N . LYS A 1 95 ? 27.787 0.083 -36.644 1.00 98.44 95 LYS A N 1
ATOM 794 C CA . LYS A 1 95 ? 27.857 -0.494 -37.991 1.00 98.44 95 LYS A CA 1
ATOM 795 C C . LYS A 1 95 ? 28.295 0.556 -39.012 1.00 98.44 95 LYS A C 1
ATOM 797 O O . LYS A 1 95 ? 29.179 0.271 -39.820 1.00 98.44 95 LYS A O 1
ATOM 802 N N . LEU A 1 96 ? 27.697 1.745 -38.972 1.00 98.25 96 LEU A N 1
ATOM 803 C CA . LEU A 1 96 ? 28.065 2.857 -39.851 1.00 98.25 96 LEU A CA 1
ATOM 804 C C . LEU A 1 96 ? 29.499 3.329 -39.587 1.00 98.25 96 LEU A C 1
ATOM 806 O O . LEU A 1 96 ? 30.243 3.584 -40.530 1.00 98.25 96 LEU A O 1
ATOM 810 N N . GLU A 1 97 ? 29.922 3.378 -38.327 1.00 98.25 97 GLU A N 1
ATOM 811 C CA . GLU A 1 97 ? 31.283 3.758 -37.950 1.00 98.25 97 GLU A CA 1
ATOM 812 C C . GLU A 1 97 ? 32.322 2.768 -38.494 1.00 98.25 97 GLU A C 1
ATOM 814 O O . GLU A 1 97 ? 33.310 3.189 -39.099 1.00 98.25 97 GLU A O 1
ATOM 819 N N . ARG A 1 98 ? 32.058 1.454 -38.410 1.00 98.12 98 ARG A N 1
ATOM 820 C CA . ARG A 1 98 ? 32.899 0.427 -39.056 1.00 98.12 98 ARG A CA 1
ATOM 821 C C . ARG A 1 98 ? 32.957 0.597 -40.577 1.00 98.12 98 ARG A C 1
ATOM 823 O O . AR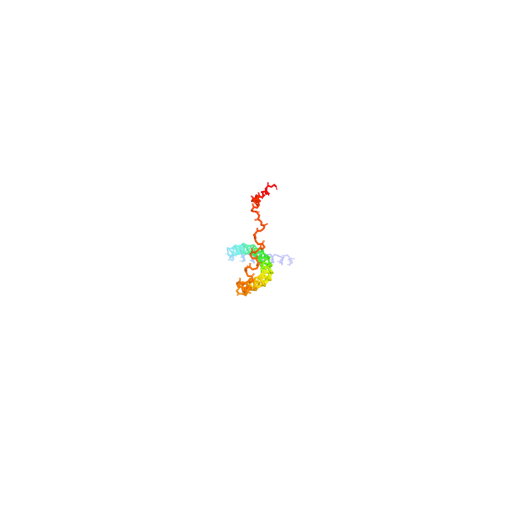G A 1 98 ? 34.027 0.451 -41.160 1.00 98.12 98 ARG A O 1
ATOM 830 N N . GLN A 1 99 ? 31.835 0.919 -41.226 1.00 97.88 99 GLN A N 1
ATOM 831 C CA . GLN A 1 99 ? 31.811 1.176 -42.673 1.00 97.88 99 GLN A CA 1
ATOM 832 C C . GLN A 1 99 ? 32.646 2.405 -43.050 1.00 97.88 99 GLN A C 1
ATOM 834 O O . GLN A 1 99 ? 33.423 2.349 -44.000 1.00 97.88 99 GLN A O 1
ATOM 839 N N . ILE A 1 100 ? 32.526 3.499 -42.294 1.00 97.19 100 ILE A N 1
ATOM 840 C CA . ILE A 1 100 ? 33.325 4.714 -42.501 1.00 97.19 100 ILE A CA 1
ATOM 841 C C . ILE A 1 100 ? 34.811 4.416 -42.314 1.00 97.19 100 ILE A C 1
ATOM 843 O O . ILE A 1 100 ? 35.629 4.874 -43.112 1.00 97.19 100 ILE A O 1
ATOM 847 N N . GLN A 1 101 ? 35.164 3.647 -41.285 1.00 96.44 101 GLN A N 1
ATOM 848 C CA . GLN A 1 101 ? 36.546 3.268 -41.023 1.00 96.44 101 GLN A CA 1
ATOM 849 C C . GLN A 1 101 ? 37.137 2.456 -42.184 1.00 96.44 101 GLN A C 1
ATOM 851 O O . GLN A 1 101 ? 38.221 2.789 -42.658 1.00 96.44 101 GLN A O 1
ATOM 856 N N . LEU A 1 102 ? 36.389 1.490 -42.724 1.00 95.75 102 LEU A N 1
ATOM 857 C CA . LEU A 1 102 ? 36.811 0.724 -43.899 1.00 95.75 102 LEU A CA 1
ATOM 858 C C . LEU A 1 102 ? 37.010 1.618 -45.135 1.00 95.75 102 LEU A C 1
ATOM 860 O O . LEU A 1 102 ? 38.004 1.481 -45.842 1.00 95.75 102 LEU A O 1
ATOM 864 N N . ILE A 1 103 ? 36.097 2.564 -45.384 1.00 93.81 103 ILE A N 1
ATOM 865 C CA . ILE A 1 103 ? 36.233 3.522 -46.494 1.00 93.81 103 ILE A CA 1
ATOM 866 C C . ILE A 1 103 ? 37.502 4.365 -46.322 1.00 93.81 103 ILE A C 1
ATOM 868 O O . ILE A 1 103 ? 38.244 4.561 -47.284 1.00 93.81 103 ILE A O 1
ATOM 872 N N . ARG A 1 104 ? 37.776 4.853 -45.105 1.00 9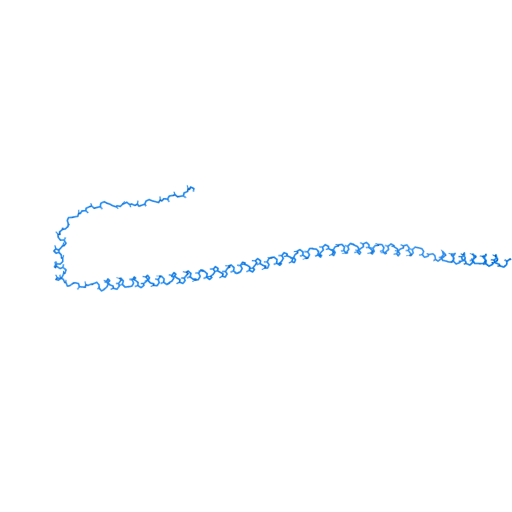1.88 104 ARG A N 1
ATOM 873 C CA . ARG A 1 104 ? 39.004 5.605 -44.803 1.00 91.88 104 ARG A CA 1
ATOM 874 C C . ARG A 1 104 ? 40.247 4.765 -45.077 1.00 91.88 104 ARG A C 1
ATOM 876 O O . ARG A 1 104 ? 41.172 5.266 -45.704 1.00 91.88 104 ARG A O 1
ATOM 883 N N . GLU A 1 105 ? 40.262 3.508 -44.645 1.00 90.88 105 GLU A N 1
ATOM 884 C CA . GLU A 1 105 ? 41.376 2.586 -44.890 1.00 90.88 105 GLU A CA 1
ATOM 885 C C . GLU A 1 105 ? 41.610 2.364 -46.387 1.00 90.88 105 GLU A C 1
ATOM 887 O O . GLU A 1 105 ? 42.743 2.505 -46.840 1.00 90.88 105 GLU A O 1
ATOM 892 N N . MET A 1 106 ? 40.553 2.126 -47.171 1.00 87.44 106 MET A N 1
ATOM 893 C CA . MET A 1 106 ? 40.659 1.988 -48.629 1.00 87.44 106 MET A CA 1
ATOM 894 C C . MET A 1 106 ? 41.242 3.246 -49.286 1.00 87.44 106 MET A C 1
ATOM 896 O O . MET A 1 106 ? 42.216 3.153 -50.029 1.00 87.44 106 MET A O 1
ATOM 900 N N . LEU A 1 107 ? 40.713 4.431 -48.957 1.00 86.25 107 LEU A N 1
ATOM 901 C CA . LEU A 1 107 ? 41.197 5.700 -49.514 1.00 86.25 107 LEU A CA 1
ATOM 902 C C . LEU A 1 107 ? 42.664 5.987 -49.139 1.00 86.25 107 LEU A C 1
ATOM 904 O O . LEU A 1 107 ? 43.418 6.517 -49.952 1.00 86.25 107 LEU A O 1
ATOM 908 N N . MET A 1 108 ? 43.093 5.628 -47.926 1.00 80.56 108 MET A N 1
ATOM 909 C CA . MET A 1 108 ? 44.482 5.801 -47.476 1.00 80.56 108 MET A CA 1
ATOM 910 C C . MET A 1 108 ? 45.432 4.770 -48.113 1.00 80.56 108 MET A C 1
ATOM 912 O O . MET A 1 108 ? 46.566 5.112 -48.471 1.00 80.56 108 MET A O 1
ATOM 916 N N . CYS A 1 109 ? 44.983 3.530 -48.327 1.00 63.69 109 CYS A N 1
ATOM 917 C CA . CYS A 1 109 ? 45.731 2.526 -49.085 1.00 63.69 109 CYS A CA 1
ATOM 918 C C . CYS A 1 109 ? 45.925 2.950 -50.547 1.00 63.69 109 CYS A C 1
ATOM 920 O O . CYS A 1 109 ? 47.037 2.825 -51.055 1.00 63.69 109 CYS A O 1
ATOM 922 N N . ASP A 1 110 ? 44.920 3.558 -51.179 1.00 56.88 110 ASP A N 1
ATOM 923 C CA . ASP A 1 110 ? 45.026 4.089 -52.545 1.00 56.88 110 ASP A CA 1
ATOM 924 C C . ASP A 1 110 ? 45.957 5.307 -52.648 1.00 56.88 110 ASP A C 1
ATOM 926 O O . ASP A 1 110 ? 46.512 5.566 -53.710 1.00 56.88 110 ASP A O 1
ATOM 930 N N . THR A 1 111 ? 46.209 6.040 -51.556 1.00 53.69 111 THR A N 1
ATOM 931 C CA . THR A 1 111 ? 47.259 7.081 -51.549 1.00 53.69 111 THR A CA 1
ATOM 932 C C . THR A 1 111 ? 48.672 6.512 -51.411 1.00 53.69 111 THR A C 1
ATOM 934 O O . THR A 1 111 ? 49.616 7.102 -51.933 1.00 53.69 111 THR A O 1
ATOM 937 N N . SER A 1 112 ? 48.824 5.338 -50.787 1.00 50.41 112 SER A N 1
ATOM 938 C CA . SER A 1 112 ? 50.102 4.602 -50.718 1.00 50.41 112 SER A CA 1
ATOM 939 C C . SER A 1 112 ? 50.348 3.744 -51.969 1.00 50.41 112 SER A C 1
ATOM 941 O O . SER A 1 112 ? 51.493 3.467 -52.320 1.00 50.41 112 SER A O 1
ATOM 943 N N . GLY A 1 113 ? 49.269 3.365 -52.659 1.00 51.59 113 GLY A N 1
ATOM 944 C CA . GLY A 1 113 ? 49.231 2.785 -53.999 1.00 51.59 113 GLY A CA 1
ATOM 945 C C . GLY A 1 113 ? 48.892 3.809 -55.084 1.00 51.59 113 GLY A C 1
ATOM 946 O O . GLY A 1 113 ? 48.468 3.414 -56.169 1.00 51.59 113 GLY A O 1
ATOM 947 N N . SER A 1 114 ? 49.063 5.111 -54.805 1.00 51.12 114 SER A N 1
ATOM 948 C CA . SER A 1 114 ? 48.910 6.156 -55.814 1.00 51.12 114 SER A CA 1
ATOM 949 C C . SER A 1 114 ? 49.886 5.814 -56.917 1.00 51.12 114 SER A C 1
ATOM 951 O O . SER A 1 114 ? 51.084 5.693 -56.651 1.00 51.12 114 SER A O 1
ATOM 953 N N . ILE A 1 115 ? 49.336 5.563 -58.105 1.00 57.41 115 ILE A N 1
ATOM 954 C CA . ILE A 1 115 ? 50.032 5.210 -59.337 1.00 57.41 115 ILE A CA 1
ATOM 955 C C . ILE A 1 115 ? 51.403 5.883 -59.312 1.00 57.41 115 ILE A C 1
ATOM 957 O O . ILE A 1 115 ? 51.500 7.102 -59.475 1.00 57.41 115 ILE A O 1
ATOM 961 N N . GLN A 1 116 ? 52.461 5.110 -59.046 1.00 56.81 116 GLN A N 1
ATOM 962 C CA . GLN A 1 116 ? 53.822 5.603 -59.192 1.00 56.81 116 GLN A CA 1
ATOM 963 C C . GLN A 1 116 ? 54.036 5.781 -60.691 1.00 56.81 116 GLN A C 1
ATOM 965 O O . GLN A 1 116 ? 54.531 4.893 -61.379 1.00 56.81 116 GLN A O 1
ATOM 970 N N . LEU A 1 117 ? 53.561 6.910 -61.216 1.00 58.19 117 LEU A N 1
ATOM 971 C CA . LEU A 1 117 ? 53.825 7.320 -62.579 1.00 58.19 117 LEU A CA 1
ATOM 972 C C . LEU A 1 117 ? 55.341 7.399 -62.709 1.00 58.19 117 LEU A C 1
ATOM 974 O O . LEU A 1 117 ? 56.000 8.033 -61.873 1.00 58.19 117 LEU A O 1
ATOM 978 N N . SER A 1 118 ? 55.894 6.747 -63.731 1.00 62.88 118 SER A N 1
ATOM 979 C CA . SER A 1 118 ? 57.319 6.895 -64.011 1.00 62.88 118 SER A CA 1
ATOM 980 C C . SER A 1 118 ? 57.624 8.377 -64.249 1.00 62.88 118 SER A C 1
ATOM 982 O O . SER A 1 118 ? 56.748 9.157 -64.638 1.00 62.88 118 SER A O 1
ATOM 984 N N . GLU A 1 119 ? 58.868 8.789 -64.023 1.00 69.25 119 GLU A N 1
ATOM 985 C CA . GLU A 1 119 ? 59.270 10.186 -64.227 1.00 69.25 119 GLU A CA 1
ATOM 986 C C . GLU A 1 119 ? 58.957 10.677 -65.656 1.00 69.25 119 GLU A C 1
ATOM 988 O O . GLU A 1 119 ? 58.621 11.838 -65.887 1.00 69.25 119 GLU A O 1
ATOM 993 N N . GLU A 1 120 ? 58.945 9.743 -66.606 1.00 70.88 120 GLU A N 1
ATOM 994 C CA . GLU A 1 120 ? 58.575 9.946 -68.002 1.00 70.88 120 GLU A CA 1
ATOM 995 C C . GLU A 1 120 ? 57.075 10.243 -68.181 1.00 70.88 120 GLU A C 1
ATOM 997 O O . GLU A 1 120 ? 56.699 11.174 -68.896 1.00 70.88 120 GLU A O 1
ATOM 1002 N N . GLN A 1 121 ? 56.206 9.530 -67.460 1.00 71.44 121 GLN A N 1
ATOM 1003 C CA . GLN A 1 121 ? 54.761 9.775 -67.463 1.00 71.44 121 GLN A CA 1
ATOM 1004 C C . GLN A 1 121 ? 54.399 11.099 -66.775 1.00 71.44 121 GLN A C 1
ATOM 1006 O O . GLN A 1 121 ? 53.499 11.807 -67.234 1.00 71.44 121 GLN A O 1
ATOM 1011 N N . LYS A 1 122 ? 55.130 11.484 -65.720 1.00 74.06 122 LYS A N 1
ATOM 1012 C CA . LYS A 1 122 ? 54.977 12.807 -65.086 1.00 74.06 122 LYS A CA 1
ATOM 1013 C C . LYS A 1 122 ? 55.372 13.938 -66.038 1.00 74.06 122 LYS A C 1
ATOM 1015 O O . LYS A 1 122 ? 54.656 14.934 -66.127 1.00 74.06 122 LYS A O 1
ATOM 1020 N N . SER A 1 123 ? 56.470 13.769 -66.776 1.00 71.94 123 SER A N 1
ATOM 1021 C CA . SER A 1 123 ? 56.939 14.741 -67.771 1.00 71.94 123 SER A CA 1
ATOM 1022 C C . SER A 1 123 ? 55.940 14.914 -68.924 1.00 71.94 123 SER A C 1
ATOM 1024 O O . SER A 1 123 ? 55.616 16.041 -69.300 1.00 71.94 123 SER A O 1
ATOM 1026 N N . ALA A 1 124 ? 55.353 13.818 -69.421 1.00 75.25 124 ALA A N 1
ATOM 1027 C CA . ALA A 1 124 ? 54.329 13.865 -70.469 1.00 75.25 124 ALA A CA 1
ATOM 1028 C C . ALA A 1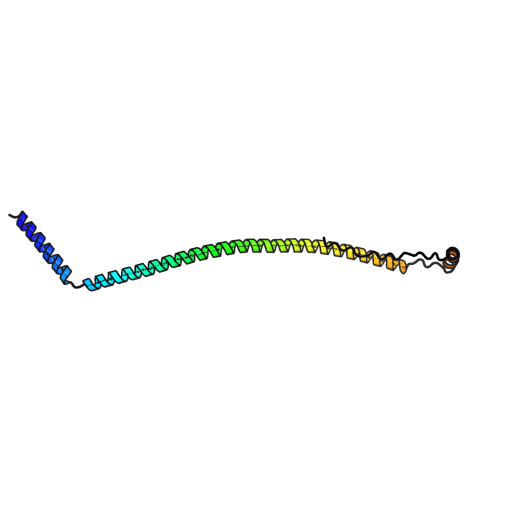 124 ? 53.060 14.626 -70.034 1.00 75.25 124 ALA A C 1
ATOM 1030 O O . ALA A 1 124 ? 52.487 15.391 -70.812 1.00 75.25 124 ALA A O 1
ATOM 1031 N N . LEU A 1 125 ? 52.637 14.463 -68.777 1.00 75.00 125 LEU A N 1
ATOM 1032 C CA . LEU A 1 125 ? 51.459 15.145 -68.231 1.00 75.00 125 LEU A CA 1
ATOM 1033 C C . LEU A 1 125 ? 51.723 16.612 -67.856 1.00 75.00 125 LEU A C 1
ATOM 1035 O O . LEU A 1 125 ? 50.787 17.414 -67.843 1.00 75.00 125 LEU A O 1
ATOM 1039 N N . ALA A 1 126 ? 52.979 17.006 -67.620 1.00 68.62 126 ALA A N 1
ATOM 1040 C CA . ALA A 1 126 ? 53.341 18.398 -67.338 1.00 68.62 126 ALA A CA 1
ATOM 1041 C C . ALA A 1 126 ? 52.984 19.353 -68.495 1.00 68.62 126 ALA A C 1
ATOM 1043 O O . ALA A 1 126 ? 52.706 20.531 -68.259 1.00 68.62 126 ALA A O 1
ATOM 1044 N N . PHE A 1 127 ? 52.919 18.850 -69.734 1.00 67.31 127 PHE A N 1
ATOM 1045 C CA . PHE A 1 127 ? 52.504 19.635 -70.899 1.00 67.31 127 PHE A CA 1
ATOM 1046 C C . PHE A 1 127 ? 51.050 20.126 -70.794 1.00 67.31 127 PHE A C 1
ATOM 1048 O O . PHE A 1 127 ? 50.757 21.260 -71.172 1.00 67.31 127 PHE A O 1
ATOM 1055 N N . LEU A 1 128 ? 50.152 19.321 -70.214 1.00 67.75 128 LEU A N 1
ATOM 1056 C CA . LEU A 1 128 ? 48.740 19.683 -70.028 1.00 67.75 128 LEU A CA 1
ATOM 1057 C C . LEU A 1 128 ? 48.549 20.785 -68.974 1.00 67.75 128 LEU A C 1
ATOM 1059 O O . LEU A 1 128 ? 47.610 21.573 -69.068 1.00 67.75 128 LEU A O 1
ATOM 1063 N N . ASN A 1 129 ? 49.458 20.893 -68.001 1.00 61.09 129 ASN A N 1
ATOM 1064 C CA . ASN A 1 129 ? 49.376 21.897 -66.935 1.00 61.09 129 ASN A CA 1
ATOM 1065 C C . ASN A 1 129 ? 49.810 23.305 -67.396 1.00 61.09 129 ASN A C 1
ATOM 1067 O O . ASN A 1 129 ? 49.597 24.296 -66.703 1.00 61.09 129 ASN A O 1
ATOM 1071 N N . ARG A 1 130 ? 50.399 23.433 -68.593 1.00 59.12 130 ARG A N 1
ATOM 1072 C CA . ARG A 1 130 ? 50.894 24.715 -69.125 1.00 59.12 130 ARG A CA 1
ATOM 1073 C C . ARG A 1 130 ? 49.796 25.609 -69.730 1.00 59.12 130 ARG A C 1
ATOM 1075 O O . ARG A 1 130 ? 50.114 26.655 -70.287 1.00 59.12 130 ARG A O 1
ATOM 1082 N N . GLY A 1 131 ? 48.526 25.201 -69.642 1.00 55.12 131 GLY A N 1
ATOM 1083 C CA . GLY A 1 131 ? 47.404 25.812 -70.364 1.00 55.12 131 GLY A CA 1
ATOM 1084 C C . GLY A 1 131 ? 46.331 26.526 -69.532 1.00 55.12 131 GLY A C 1
ATOM 1085 O O . GLY A 1 131 ? 45.283 26.839 -70.093 1.00 55.12 131 GLY A O 1
ATOM 1086 N N . GLN A 1 132 ? 46.518 26.782 -68.231 1.00 49.78 132 GLN A N 1
ATOM 1087 C CA . GLN A 1 132 ? 45.513 27.503 -67.431 1.00 49.78 132 GLN A CA 1
ATOM 1088 C C . GLN A 1 132 ? 46.080 28.785 -66.801 1.00 49.78 132 GLN A C 1
ATOM 1090 O O . GLN A 1 132 ? 46.867 28.702 -65.858 1.00 49.78 132 GLN A O 1
ATOM 1095 N N . PRO A 1 133 ? 45.681 29.984 -67.274 1.00 46.38 133 PRO A N 1
ATOM 1096 C CA . PRO A 1 133 ? 45.861 31.200 -66.498 1.00 46.38 133 PRO A CA 1
ATOM 1097 C C . PRO A 1 133 ? 44.987 31.121 -65.241 1.00 46.38 133 PRO A C 1
ATOM 1099 O O . PRO A 1 133 ? 43.821 30.734 -65.294 1.00 46.38 133 PRO A O 1
ATOM 1102 N N . SER A 1 134 ? 45.571 31.491 -64.104 1.00 55.62 134 SER A N 1
ATOM 1103 C CA . SER A 1 134 ? 44.921 31.603 -62.802 1.00 55.62 134 SER A CA 1
ATOM 1104 C C . SER A 1 134 ? 43.690 32.512 -62.876 1.00 55.62 134 SER A C 1
ATOM 1106 O O . SER A 1 134 ? 43.800 33.732 -62.741 1.00 55.62 134 SER A O 1
ATOM 1108 N N . SER A 1 135 ? 42.510 31.926 -63.073 1.00 43.50 135 SER A N 1
ATOM 1109 C CA . SER A 1 135 ? 41.250 32.628 -62.871 1.00 43.50 135 SER A CA 1
ATOM 1110 C C . SER A 1 135 ? 40.982 32.675 -61.374 1.00 43.50 135 SER A C 1
ATOM 1112 O O . SER A 1 135 ? 40.508 31.717 -60.765 1.00 43.50 135 SER A O 1
ATOM 1114 N N . SER A 1 136 ? 41.324 33.815 -60.784 1.00 50.50 136 SER A N 1
ATOM 1115 C CA . SER A 1 136 ? 40.785 34.305 -59.525 1.00 50.50 136 SER A CA 1
ATOM 1116 C C . SER A 1 136 ? 39.271 34.086 -59.488 1.00 50.50 136 SER A C 1
ATOM 1118 O O . SER A 1 136 ? 38.532 34.832 -60.129 1.00 50.50 136 SER A O 1
ATOM 1120 N N . ASN A 1 137 ? 38.799 33.074 -58.758 1.00 42.22 137 ASN A N 1
ATOM 1121 C CA . ASN A 1 137 ? 37.372 32.909 -58.524 1.00 42.22 137 ASN A CA 1
ATOM 1122 C C . ASN A 1 137 ? 37.055 33.216 -57.063 1.00 42.22 137 ASN A C 1
ATOM 1124 O O . ASN A 1 137 ? 37.277 32.420 -56.151 1.00 42.22 137 ASN A O 1
ATOM 1128 N N . ALA A 1 138 ? 36.573 34.442 -56.880 1.00 52.91 138 ALA A N 1
ATOM 1129 C CA . ALA A 1 138 ? 35.877 34.913 -55.704 1.00 52.91 138 ALA A CA 1
ATOM 1130 C C . ALA A 1 138 ? 34.722 33.960 -55.362 1.00 52.91 138 ALA A C 1
ATOM 1132 O O . ALA A 1 138 ? 33.918 33.619 -56.226 1.00 52.91 138 ALA A O 1
ATOM 1133 N N . GLY A 1 139 ? 34.617 33.548 -54.097 1.00 44.34 139 GLY A N 1
ATOM 1134 C CA . GLY A 1 139 ? 33.540 32.637 -53.718 1.00 44.34 139 GLY A CA 1
ATOM 1135 C C . GLY A 1 139 ? 33.449 32.196 -52.264 1.00 44.34 139 GLY A C 1
ATOM 1136 O O . GLY A 1 139 ? 32.706 31.261 -51.999 1.00 44.34 139 GLY A O 1
ATOM 1137 N N . ASN A 1 140 ? 34.116 32.841 -51.300 1.00 46.00 140 ASN A N 1
ATOM 1138 C CA . ASN A 1 140 ? 33.852 32.571 -49.879 1.00 46.00 140 ASN A CA 1
ATOM 1139 C C . ASN A 1 140 ? 32.553 33.266 -49.428 1.00 46.00 140 ASN A C 1
ATOM 1141 O O . ASN A 1 140 ? 32.570 34.188 -48.614 1.00 46.00 140 ASN A O 1
ATOM 1145 N N . LYS A 1 141 ? 31.403 32.815 -49.943 1.00 56.41 141 LYS A N 1
ATOM 1146 C CA . LYS A 1 141 ? 30.102 33.061 -49.305 1.00 56.41 141 LYS A CA 1
ATOM 1147 C C . LYS A 1 141 ? 29.991 32.120 -48.105 1.00 56.41 141 LYS A C 1
ATOM 1149 O O . LYS A 1 141 ? 29.530 30.990 -48.228 1.00 56.41 141 LYS A O 1
ATOM 1154 N N . ARG A 1 142 ? 30.459 32.581 -46.942 1.00 52.69 142 ARG A N 1
ATOM 1155 C CA . ARG A 1 142 ? 30.157 31.948 -45.651 1.00 52.69 142 ARG A CA 1
ATOM 1156 C C . ARG A 1 142 ? 28.643 32.055 -45.446 1.00 52.69 142 ARG A C 1
ATOM 1158 O O . ARG A 1 142 ? 28.125 33.163 -45.353 1.00 52.69 142 ARG A O 1
ATOM 1165 N N . LEU A 1 143 ? 27.945 30.923 -45.448 1.00 57.69 143 LEU A N 1
ATOM 1166 C CA . LEU A 1 143 ? 26.523 30.847 -45.112 1.00 57.69 143 LEU A CA 1
ATOM 1167 C C . LEU A 1 143 ? 26.349 31.310 -43.655 1.00 57.69 143 LEU A C 1
ATOM 1169 O O . LEU A 1 143 ? 27.005 30.780 -42.760 1.00 57.69 143 LEU A O 1
ATOM 1173 N N . SER A 1 144 ? 25.532 32.339 -43.431 1.00 65.25 144 SER A N 1
ATOM 1174 C CA . SER A 1 144 ? 25.187 32.845 -42.100 1.00 65.25 144 SER A CA 1
ATOM 1175 C C . SER A 1 144 ? 24.116 31.975 -41.438 1.00 65.25 144 SER A C 1
ATOM 1177 O O . SER A 1 144 ? 23.208 31.491 -42.110 1.00 65.25 144 SER A O 1
ATOM 1179 N N . THR A 1 145 ? 24.222 31.817 -40.118 1.00 62.16 145 THR A N 1
ATOM 1180 C CA . THR A 1 145 ? 23.254 31.154 -39.233 1.00 62.16 145 THR A CA 1
ATOM 1181 C C . THR A 1 145 ? 21.871 31.809 -39.322 1.00 62.16 145 THR A C 1
ATOM 1183 O O . THR A 1 145 ? 21.775 33.035 -39.286 1.00 62.16 145 THR A O 1
ATOM 1186 N N . ILE A 1 146 ? 20.816 30.998 -39.425 1.00 59.28 146 ILE A N 1
ATOM 1187 C CA . ILE A 1 146 ? 19.410 31.422 -39.347 1.00 59.28 146 ILE A CA 1
ATOM 1188 C C . ILE A 1 146 ? 18.956 31.263 -37.887 1.00 59.28 146 ILE A C 1
ATOM 1190 O O . ILE A 1 146 ? 19.200 30.217 -37.288 1.00 59.28 146 ILE A O 1
ATOM 1194 N N . ASP A 1 147 ? 18.349 32.308 -37.323 1.00 65.56 147 ASP A N 1
ATOM 1195 C CA . ASP A 1 147 ? 17.729 32.343 -35.990 1.00 65.56 147 ASP A CA 1
ATOM 1196 C C . ASP A 1 147 ? 16.207 32.190 -36.151 1.00 65.56 147 ASP A C 1
ATOM 1198 O O . ASP A 1 147 ? 15.577 32.993 -36.838 1.00 65.56 147 ASP A O 1
ATOM 1202 N N . GLU A 1 148 ? 15.633 31.140 -35.559 1.00 62.19 148 GLU A N 1
ATOM 1203 C CA . GLU A 1 148 ? 14.197 30.821 -35.587 1.00 62.19 148 GLU A CA 1
ATOM 1204 C C . GLU A 1 148 ? 13.579 30.950 -34.188 1.00 62.19 148 GLU A C 1
ATOM 1206 O O . GLU A 1 148 ? 13.046 29.997 -33.622 1.00 62.19 148 GLU A O 1
ATOM 1211 N N . SER A 1 149 ? 13.649 32.150 -33.615 1.00 57.78 149 SER A N 1
ATOM 1212 C CA . SER A 1 149 ? 12.827 32.512 -32.458 1.00 57.78 149 SER A CA 1
ATOM 1213 C C . SER A 1 149 ? 11.587 33.274 -32.934 1.00 57.78 149 SER A C 1
ATOM 1215 O O . SER A 1 149 ? 11.622 34.495 -33.096 1.00 57.78 149 SER A O 1
ATOM 1217 N N . GLY A 1 150 ? 10.503 32.533 -33.175 1.00 46.81 150 GLY A N 1
ATOM 1218 C CA . GLY A 1 150 ? 9.159 33.034 -33.473 1.00 46.81 150 GLY A CA 1
ATOM 1219 C C . GLY A 1 150 ? 8.101 32.107 -32.900 1.00 46.81 150 GLY A C 1
ATOM 1220 O O . GLY A 1 150 ? 8.189 30.895 -33.187 1.00 46.81 150 GLY A O 1
#

Secondary structure (DSSP, 8-state):
-HHHHHHHHHHHHHHHHHHHHHHT--HHHHHHHHHHHHHHHHHHHHHHHHHHHHHHHHHHHHHHHHHHHHHHHHHHHHHHHHHHHHHHHHHHHHHHHHHHHHHHHHHHHHHHTS----HHHHHHHHTGGGG-----------PPPPP---

pLDDT: mean 84.59, std 17.84, range [42.22, 98.88]

Radius of gyration: 55.26 Å; chains: 1; bounding box: 122×52×127 Å

Sequence (150 aa):
MDTMMLNVRNLFEQLVRRVEILSEGNEVQFIQLAKDFEDFRKKWQRTDHELGKYKDLLMKAETERSALDVKLKHARNQVDVEIKRRQRAEADCEKLERQIQLIREMLMCDTSGSIQLSEEQKSALAFLNRGQPSSSNAGNKRLSTIDESG